Protein AF-A0A949D941-F1 (afdb_monomer)

Secondary structure (DSSP, 8-state):
---------------------PPPPHHHHHHHHHHHHHHHHHHHSS----HHHHHHHHHHHHHHHHHHHHTT-HHHHHHHHHHHHHHHHHHHHHSTT-GGGTTS-HHHHHHHHHHHHHHHHHHHHHTT-HHHHHHHHHHHHHHHHHHHHHTT-TT------SS-S-SSS--SPP-

Foldseek 3Di:
DDDDDDDDDPPPPPPPPPPPPPDDDPVVVVVVVVVVVVVVVCVVVPDQDDLVVLVVVLLQLLQLLLLLLVLLVLVSNLVSLVVSVVSLCSSCVRCQQPPLQPPHTSVPLSCVLAVVLSVQCNVCSVVSPSVSNVVSSVSNQVSVCVVCVSSVNNVPRGDHDPDRPDPPDDSHDDD

pLDDT: mean 89.27, std 15.88, range [39.19, 98.88]

Mean predicted aligned error: 10.0 Å

Nearest PDB structures (foldseek):
  1nze-assembly1_A  TM=6.195E-01  e=2.312E-01  Spinacia oleracea
  4yuu-assembly3_Q2  TM=6.721E-01  e=4.621E-01  Cyanidium caldarium
  5xnl-assembly1_q  TM=6.379E-01  e=5.360E-01  Pisum sativum
  1vyk-assembly1_A  TM=6.269E-01  e=8.365E-01  Spinacia oleracea
  8bd3-assembly1_u  TM=5.986E-01  e=5.632E-01  Chlorella ohadii

Radius of gyration: 30.71 Å; Cα contacts (8 Å, |Δi|>4): 148; chains: 1; bounding box: 46×98×79 Å

Sequence (175 aa):
MKKTALTILALLLFPCATVVAAAPAAGDRAEIQALRRQLDELKKSGYRPELGEQMLILQIRHARLWFAGEAENWNLATYEVQELKEALDAVAKYNADDANLQPLRLADVMPAMTRGPIADLRKAVDSKNKAAFEKAFDGLSVACTGCHHVAGNDMLVIQRPETPLLDNLRVAPPR

Solvent-accessible surface area (backbone atoms only — not comparable to full-atom values): 10207 Å² total; per-residue (Å²): 135,90,81,87,80,86,80,83,79,81,80,79,80,74,78,80,77,77,80,75,76,76,74,76,51,74,66,56,54,51,51,53,51,51,51,50,52,53,52,54,50,49,63,70,69,45,92,64,79,56,68,68,61,51,53,51,51,48,53,54,38,54,47,50,28,51,49,10,45,75,51,65,12,45,69,57,23,50,50,33,53,50,53,44,51,52,50,51,55,46,49,29,67,69,42,28,75,39,76,64,35,60,97,50,41,33,48,56,51,53,56,70,51,43,50,62,28,53,51,44,31,50,52,16,40,77,66,68,34,59,73,51,28,56,54,20,49,50,47,38,27,51,32,52,25,50,52,26,43,73,40,71,38,70,88,53,73,54,74,86,72,90,66,76,94,63,85,90,63,84,46,60,60,85,130

Structure (mmCIF, N/CA/C/O backbone):
data_AF-A0A949D941-F1
#
_entry.id   AF-A0A949D941-F1
#
loop_
_atom_site.group_PDB
_atom_site.id
_atom_site.type_symbol
_atom_site.label_atom_id
_atom_site.label_alt_id
_atom_site.label_comp_id
_atom_site.label_asym_id
_atom_site.label_entity_id
_atom_site.label_seq_id
_atom_site.pdbx_PDB_ins_code
_atom_site.Cartn_x
_atom_site.Cartn_y
_atom_site.Cartn_z
_atom_site.occupancy
_atom_site.B_iso_or_equiv
_atom_site.auth_seq_id
_atom_site.auth_comp_id
_atom_site.auth_asym_id
_atom_site.auth_atom_id
_atom_site.pdbx_PDB_model_num
ATOM 1 N N . MET A 1 1 ? -19.063 79.914 -55.933 1.00 43.34 1 MET A N 1
ATOM 2 C CA . MET A 1 1 ? -17.745 80.505 -55.603 1.00 43.34 1 MET A CA 1
ATOM 3 C C . MET A 1 1 ? -17.001 79.539 -54.693 1.00 43.34 1 MET A C 1
ATOM 5 O O . MET A 1 1 ? -17.559 79.114 -53.692 1.00 43.34 1 MET A O 1
ATOM 9 N N . LYS A 1 2 ? -15.809 79.108 -55.119 1.00 39.19 2 LYS A N 1
A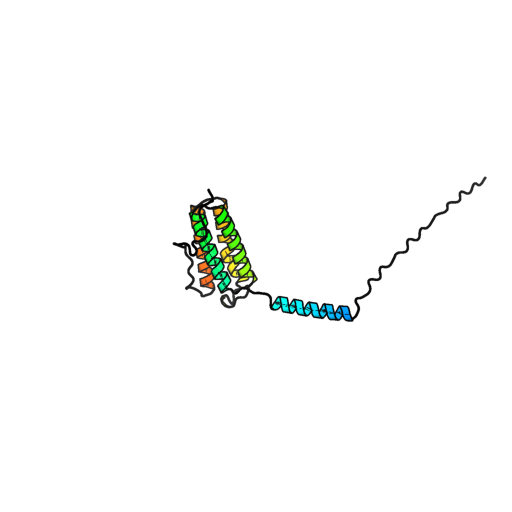TOM 10 C CA . LYS A 1 2 ? -14.996 78.036 -54.522 1.00 39.19 2 LYS A CA 1
ATOM 11 C C . LYS A 1 2 ? -14.422 78.456 -53.159 1.00 39.19 2 LYS A C 1
ATOM 13 O O . LYS A 1 2 ? -13.852 79.537 -53.062 1.00 39.19 2 LYS A O 1
ATOM 18 N N . LYS A 1 3 ? -14.488 77.578 -52.154 1.00 42.38 3 LYS A N 1
ATOM 19 C CA . LYS A 1 3 ? -13.557 77.563 -51.014 1.00 42.38 3 LYS A CA 1
ATOM 20 C C . LYS A 1 3 ? -13.036 76.137 -50.855 1.00 42.38 3 LYS A C 1
ATOM 22 O O . LYS A 1 3 ? -13.761 75.241 -50.445 1.00 42.38 3 LYS A O 1
ATOM 27 N N . THR A 1 4 ? -11.800 75.938 -51.284 1.00 44.16 4 THR A N 1
ATOM 28 C CA . THR A 1 4 ? -11.005 74.718 -51.131 1.00 44.16 4 THR A CA 1
ATOM 29 C C . THR A 1 4 ? -10.563 74.578 -49.676 1.00 44.16 4 THR A C 1
ATOM 31 O O . THR A 1 4 ? -9.854 75.446 -49.172 1.00 44.16 4 THR A O 1
ATOM 34 N N . ALA A 1 5 ? -10.973 73.496 -49.012 1.00 46.56 5 ALA A N 1
ATOM 35 C CA . ALA A 1 5 ? -10.410 73.064 -47.738 1.00 46.56 5 ALA A CA 1
ATOM 36 C C . ALA A 1 5 ? -9.258 72.088 -48.020 1.00 46.56 5 ALA A C 1
ATOM 38 O O . ALA A 1 5 ? -9.425 71.113 -48.749 1.00 46.56 5 ALA A O 1
ATOM 39 N N . LEU A 1 6 ? -8.083 72.398 -47.478 1.00 48.25 6 LEU A N 1
ATOM 40 C CA . LEU A 1 6 ? -6.869 71.598 -47.575 1.00 48.25 6 LEU A CA 1
ATOM 41 C C . LEU A 1 6 ? -6.884 70.570 -46.434 1.00 48.25 6 LEU A C 1
ATOM 43 O O . LEU A 1 6 ? -6.743 70.941 -45.272 1.00 48.25 6 LEU A O 1
ATOM 47 N N . THR A 1 7 ? -7.087 69.292 -46.747 1.00 44.81 7 THR A N 1
ATOM 48 C CA . THR A 1 7 ? -6.996 68.201 -45.767 1.00 44.81 7 THR A CA 1
ATOM 49 C C . THR A 1 7 ? -5.619 67.553 -45.890 1.00 44.81 7 THR A C 1
ATOM 51 O O . THR A 1 7 ? -5.339 66.864 -46.868 1.00 44.81 7 THR A O 1
ATOM 54 N N . ILE A 1 8 ? -4.739 67.799 -44.918 1.00 47.78 8 ILE A N 1
ATOM 55 C CA . ILE A 1 8 ? -3.448 67.110 -44.793 1.00 47.78 8 ILE A CA 1
ATOM 56 C C . ILE A 1 8 ? -3.715 65.781 -44.077 1.00 47.78 8 ILE A C 1
ATOM 58 O O . ILE A 1 8 ? -3.948 65.754 -42.870 1.00 47.78 8 ILE A O 1
ATOM 62 N N . LEU A 1 9 ? -3.713 64.681 -44.830 1.00 45.72 9 LEU A N 1
ATOM 63 C CA . LEU A 1 9 ? -3.725 63.323 -44.292 1.00 45.72 9 LEU A CA 1
ATOM 64 C C . LEU A 1 9 ? -2.283 62.943 -43.927 1.00 45.72 9 LEU A C 1
ATOM 66 O O . LEU A 1 9 ? -1.482 62.609 -44.797 1.00 45.72 9 LEU A O 1
ATOM 70 N N . ALA A 1 10 ? -1.938 63.032 -42.643 1.00 52.31 10 ALA A N 1
ATOM 71 C CA . ALA A 1 10 ? -0.664 62.544 -42.130 1.00 52.31 10 ALA A CA 1
ATOM 72 C C . ALA A 1 10 ? -0.669 61.005 -42.130 1.00 52.31 10 ALA A C 1
ATOM 74 O O . ALA A 1 10 ? -1.226 60.369 -41.236 1.00 52.31 10 ALA A O 1
ATOM 75 N N . LEU A 1 11 ? -0.062 60.405 -43.156 1.00 50.41 11 LEU A N 1
ATOM 76 C CA . LEU A 1 11 ? 0.220 58.974 -43.207 1.00 50.41 11 LEU A CA 1
ATOM 77 C C . LEU A 1 11 ? 1.410 58.684 -42.273 1.00 50.41 11 LEU A C 1
ATOM 79 O O . LEU A 1 11 ? 2.570 58.822 -42.660 1.00 50.41 11 LEU A O 1
ATOM 83 N N . LEU A 1 12 ? 1.133 58.325 -41.018 1.00 56.06 12 LEU A N 1
ATOM 84 C CA . LEU A 1 12 ? 2.144 57.781 -40.108 1.00 56.06 12 LEU A CA 1
ATOM 85 C C . LEU A 1 12 ? 2.493 56.358 -40.564 1.00 56.06 12 LEU A C 1
ATOM 87 O O . LEU A 1 12 ? 1.827 55.388 -40.210 1.00 56.06 12 LEU A O 1
ATOM 91 N N . LEU A 1 13 ? 3.540 56.250 -41.381 1.00 52.34 13 LEU A N 1
ATOM 92 C CA . LEU A 1 13 ? 4.241 55.001 -41.663 1.00 52.34 13 LEU A CA 1
ATOM 93 C C . LEU A 1 13 ? 4.865 54.489 -40.358 1.00 52.34 13 LEU A C 1
ATOM 95 O O . LEU A 1 13 ? 5.954 54.908 -39.978 1.00 52.34 13 LEU A O 1
ATOM 99 N N . PHE A 1 14 ? 4.164 53.592 -39.662 1.00 59.41 14 PHE A N 1
ATOM 100 C CA . PHE A 1 1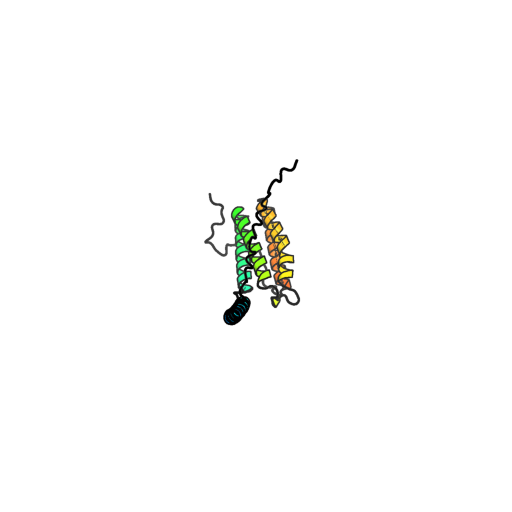4 ? 4.758 52.756 -38.621 1.00 59.41 14 PHE A CA 1
ATOM 101 C C . PHE A 1 14 ? 5.679 51.742 -39.318 1.00 59.41 14 PHE A C 1
ATOM 103 O O . PHE A 1 14 ? 5.175 50.893 -40.061 1.00 59.41 14 PHE A O 1
ATOM 110 N N . PRO A 1 15 ? 7.011 51.803 -39.139 1.00 55.72 15 PRO A N 1
ATOM 111 C CA . PRO A 1 15 ? 7.874 50.785 -39.697 1.00 55.72 15 PRO A CA 1
ATOM 112 C C . PRO A 1 15 ? 7.598 49.491 -38.935 1.00 55.72 15 PRO A C 1
ATOM 114 O O . PRO A 1 15 ? 7.785 49.408 -37.721 1.00 55.72 15 PRO A O 1
ATOM 117 N N . CYS A 1 16 ? 7.111 48.485 -39.660 1.00 55.16 16 CYS A N 1
ATOM 118 C CA . CYS A 1 16 ? 7.058 47.111 -39.194 1.00 55.16 16 CYS A CA 1
ATOM 119 C C . CYS A 1 16 ? 8.503 46.682 -38.912 1.00 55.16 16 CYS A C 1
ATOM 121 O O . CYS A 1 16 ? 9.247 46.336 -39.828 1.00 55.16 16 CYS A O 1
ATOM 123 N N . ALA A 1 17 ? 8.937 46.796 -37.657 1.00 58.09 17 ALA A N 1
ATOM 124 C CA . ALA A 1 17 ? 10.213 46.260 -37.226 1.00 58.09 17 ALA A CA 1
ATOM 125 C C . ALA A 1 17 ? 10.113 44.736 -37.324 1.00 58.09 17 ALA A C 1
ATOM 127 O O . ALA A 1 17 ? 9.552 44.072 -36.454 1.00 58.09 17 ALA A O 1
ATOM 128 N N . THR A 1 18 ? 10.616 44.182 -38.424 1.00 59.66 18 THR A N 1
ATOM 129 C CA . THR A 1 18 ? 10.835 42.748 -38.555 1.00 59.66 18 THR A CA 1
ATOM 130 C C . THR A 1 18 ? 11.859 42.355 -37.501 1.00 59.66 18 THR A C 1
ATOM 132 O O . THR A 1 18 ? 13.052 42.620 -37.655 1.00 59.66 18 THR A O 1
ATOM 135 N N . VAL A 1 19 ? 11.399 41.753 -36.408 1.00 61.75 19 VAL A N 1
ATOM 136 C CA . VAL A 1 19 ? 12.282 41.076 -35.462 1.00 61.75 19 VAL A CA 1
ATOM 137 C C . VAL A 1 19 ? 12.882 39.893 -36.215 1.00 61.75 19 VAL A C 1
ATOM 139 O O . VAL A 1 19 ? 12.243 38.856 -36.383 1.00 61.75 19 VAL A O 1
ATOM 142 N N . VAL A 1 20 ? 14.096 40.065 -36.736 1.00 59.62 20 VAL A N 1
ATOM 143 C CA . VAL A 1 20 ? 14.881 38.955 -37.270 1.00 59.62 20 VAL A CA 1
ATOM 144 C C . VAL A 1 20 ? 15.319 38.138 -36.064 1.00 59.62 20 VAL A C 1
ATOM 146 O O . VAL A 1 20 ? 16.257 38.507 -35.360 1.00 59.62 20 VAL A O 1
ATOM 149 N N . ALA A 1 21 ? 14.613 37.044 -35.788 1.00 62.91 21 ALA A N 1
ATOM 150 C CA . ALA A 1 21 ? 15.113 36.031 -34.874 1.00 62.91 21 ALA A CA 1
ATOM 151 C C . ALA A 1 21 ? 16.390 35.454 -35.500 1.00 62.91 21 ALA A C 1
ATOM 153 O O . ALA A 1 21 ? 16.329 34.723 -36.490 1.00 62.91 21 ALA A O 1
ATOM 154 N N . ALA A 1 22 ? 17.551 35.847 -34.972 1.00 62.22 22 ALA A N 1
ATOM 155 C CA . ALA A 1 22 ? 18.827 35.301 -35.405 1.00 62.22 22 ALA A CA 1
ATOM 156 C C . ALA A 1 22 ? 18.789 33.777 -35.222 1.00 62.22 22 ALA A C 1
ATOM 158 O O . ALA A 1 22 ? 18.487 33.280 -34.135 1.00 62.22 22 ALA A O 1
ATOM 159 N N . ALA A 1 23 ? 19.048 33.032 -36.298 1.00 63.00 23 ALA A N 1
ATOM 160 C CA . ALA A 1 23 ? 19.190 31.589 -36.198 1.00 63.00 23 ALA A CA 1
ATOM 161 C C . ALA A 1 23 ? 20.362 31.282 -35.245 1.00 63.00 23 ALA A C 1
ATOM 163 O O . ALA A 1 23 ? 21.406 31.926 -35.373 1.00 63.00 23 ALA A O 1
ATOM 164 N N . PRO A 1 24 ? 20.215 30.326 -34.307 1.00 61.88 24 PRO A N 1
ATOM 165 C CA . PRO A 1 24 ? 21.278 29.998 -33.363 1.00 61.88 24 PRO A CA 1
ATOM 166 C C . PRO A 1 24 ? 22.549 29.617 -34.123 1.00 61.88 24 PRO A C 1
ATOM 168 O O . PRO A 1 24 ? 22.476 28.895 -35.130 1.00 61.88 24 PRO A O 1
ATOM 171 N N . ALA A 1 25 ? 23.695 30.114 -33.653 1.00 65.38 25 ALA A N 1
ATOM 172 C CA . ALA A 1 25 ? 24.979 29.834 -34.273 1.00 65.38 25 ALA A CA 1
ATOM 173 C C . ALA A 1 25 ? 25.238 28.317 -34.273 1.00 65.38 25 ALA A C 1
ATOM 175 O O . ALA A 1 25 ? 24.695 27.564 -33.461 1.00 65.38 25 ALA A O 1
ATOM 176 N N . ALA A 1 26 ? 26.071 27.832 -35.197 1.00 62.56 26 ALA A N 1
ATOM 177 C CA . ALA A 1 26 ? 26.374 26.401 -35.290 1.00 62.56 26 ALA A CA 1
ATOM 178 C C . ALA A 1 26 ? 26.935 25.821 -33.969 1.00 62.56 26 ALA A C 1
ATOM 180 O O . ALA A 1 26 ? 26.666 24.659 -33.663 1.00 62.56 26 ALA A O 1
ATOM 181 N N . GLY A 1 27 ? 27.639 26.643 -33.174 1.00 68.50 27 GLY A N 1
ATOM 182 C CA . GLY A 1 27 ? 28.102 26.309 -31.820 1.00 68.50 27 GLY A CA 1
ATOM 183 C C . GLY A 1 27 ? 26.950 26.045 -30.846 1.00 68.50 27 GLY A C 1
ATOM 184 O O . GLY A 1 27 ? 26.892 24.969 -30.254 1.00 68.50 27 GLY A O 1
ATOM 185 N N . ASP A 1 28 ? 25.970 26.948 -30.791 1.00 79.44 28 ASP A N 1
ATOM 186 C CA . ASP A 1 28 ? 24.781 26.822 -29.936 1.00 79.44 28 ASP A CA 1
ATOM 187 C C . ASP A 1 28 ? 23.972 25.560 -30.275 1.00 79.44 28 ASP A C 1
ATOM 189 O O . ASP A 1 28 ? 23.438 24.873 -29.404 1.00 79.44 28 ASP A O 1
ATOM 193 N N . ARG A 1 29 ? 23.897 25.201 -31.565 1.00 85.38 29 ARG A N 1
ATOM 194 C CA . ARG A 1 29 ? 23.167 24.004 -32.012 1.00 85.38 29 ARG A CA 1
ATOM 195 C C . ARG A 1 29 ? 23.857 22.705 -31.581 1.00 85.38 29 ARG A C 1
ATOM 197 O O . ARG A 1 29 ? 23.161 21.743 -31.251 1.00 85.38 29 ARG A O 1
ATOM 204 N N . ALA A 1 30 ? 25.189 22.660 -31.594 1.00 88.69 30 ALA A N 1
ATOM 205 C CA . ALA A 1 30 ? 25.957 21.495 -31.158 1.00 88.69 30 ALA A CA 1
ATOM 206 C C . ALA A 1 30 ? 25.873 21.302 -29.635 1.00 88.69 30 ALA A C 1
ATOM 208 O O . ALA A 1 30 ? 25.655 20.182 -29.168 1.00 88.69 30 ALA A O 1
ATOM 209 N N . GLU A 1 31 ? 25.953 22.393 -28.873 1.00 92.12 31 GLU A N 1
ATOM 210 C CA . GLU A 1 31 ? 25.811 22.377 -27.416 1.00 92.12 31 GLU A CA 1
ATOM 211 C C . GLU A 1 31 ? 24.407 21.929 -26.982 1.00 92.12 31 GLU A C 1
ATOM 213 O O . GLU A 1 31 ? 24.273 21.011 -26.172 1.00 92.12 31 GLU A O 1
ATOM 218 N N . ILE A 1 32 ? 23.346 22.466 -27.601 1.00 91.62 32 ILE A N 1
ATOM 219 C CA . ILE A 1 32 ? 21.963 22.030 -27.338 1.00 91.62 32 ILE A CA 1
ATOM 220 C C . ILE A 1 32 ? 21.791 20.529 -27.607 1.00 91.62 32 ILE A C 1
ATOM 222 O O . ILE A 1 32 ? 21.091 19.839 -26.864 1.00 91.62 32 ILE A O 1
ATOM 226 N N . GLN A 1 33 ? 22.410 19.995 -28.663 1.00 94.38 33 GLN A N 1
ATOM 227 C CA . GLN A 1 33 ? 22.351 18.559 -28.944 1.00 94.38 33 GLN A CA 1
ATOM 228 C C . GLN A 1 33 ? 23.115 17.732 -27.907 1.00 94.38 33 GLN A C 1
ATOM 230 O O . GLN A 1 33 ? 22.623 16.677 -27.507 1.00 94.38 33 GLN A O 1
ATOM 235 N N . ALA A 1 34 ? 24.281 18.195 -27.455 1.00 94.75 34 ALA A N 1
ATOM 236 C CA . ALA A 1 34 ? 25.048 17.525 -26.409 1.00 94.75 34 ALA A CA 1
ATOM 237 C C . ALA A 1 34 ? 24.271 17.483 -25.082 1.00 94.75 34 ALA A C 1
ATOM 239 O O . ALA A 1 34 ? 24.137 16.413 -24.487 1.00 94.75 34 ALA A O 1
ATOM 240 N N . LEU A 1 35 ? 23.669 18.605 -24.681 1.00 95.25 35 LEU A N 1
ATOM 241 C CA . LEU A 1 35 ? 22.827 18.696 -23.486 1.00 95.25 35 LEU A CA 1
ATOM 242 C C . LEU A 1 35 ? 21.594 17.788 -23.575 1.00 95.25 35 LEU A C 1
ATOM 244 O O . LEU A 1 35 ? 21.245 17.125 -22.601 1.00 95.25 35 LEU A O 1
ATOM 248 N N . ARG A 1 36 ? 20.953 17.690 -24.749 1.00 95.00 36 ARG A N 1
ATOM 249 C CA . ARG A 1 36 ? 19.838 16.749 -24.964 1.00 95.00 36 ARG A CA 1
ATOM 250 C C . ARG A 1 36 ? 20.267 15.298 -24.764 1.00 95.00 36 ARG A C 1
ATOM 252 O O . ARG A 1 36 ? 19.569 14.564 -24.077 1.00 95.00 36 ARG A O 1
ATOM 259 N N . ARG A 1 37 ? 21.429 14.899 -25.294 1.00 94.62 37 ARG A N 1
ATOM 260 C CA . ARG A 1 37 ? 21.964 13.541 -25.091 1.00 94.62 37 ARG A CA 1
ATOM 261 C C . ARG A 1 37 ? 22.264 13.265 -23.622 1.00 94.62 37 ARG A C 1
ATOM 263 O O . ARG A 1 37 ? 21.908 12.202 -23.132 1.00 94.62 37 ARG A O 1
ATOM 270 N N . GLN A 1 38 ? 22.871 14.218 -22.916 1.00 93.69 38 GLN A N 1
ATOM 271 C CA . GLN A 1 38 ? 23.117 14.086 -21.477 1.00 93.69 38 GLN A CA 1
ATOM 272 C C . GLN A 1 38 ? 21.812 13.962 -20.684 1.00 93.69 38 GLN A C 1
ATOM 274 O O . GLN A 1 38 ? 21.724 13.133 -19.785 1.00 93.69 38 GLN A O 1
ATOM 279 N N . LEU A 1 39 ? 20.781 14.733 -21.042 1.00 92.44 39 LEU A N 1
ATOM 280 C CA . LEU A 1 39 ? 19.460 14.628 -20.426 1.00 92.44 39 LEU A CA 1
ATOM 281 C C . LEU A 1 39 ? 18.810 13.266 -20.699 1.00 92.44 39 LEU A C 1
ATOM 283 O O . LEU A 1 39 ? 18.191 12.700 -19.802 1.00 92.44 39 LEU A O 1
ATOM 287 N N . ASP A 1 40 ? 18.936 12.739 -21.915 1.00 91.50 40 ASP A N 1
ATOM 288 C CA . ASP A 1 40 ? 18.389 11.431 -22.271 1.00 91.50 40 ASP A CA 1
ATOM 289 C C . ASP A 1 40 ? 19.118 10.293 -21.544 1.00 91.50 40 ASP A C 1
ATOM 291 O O . ASP A 1 40 ? 18.464 9.374 -21.056 1.00 91.50 40 ASP A O 1
ATOM 295 N N . GLU A 1 41 ? 20.442 10.374 -21.389 1.00 88.88 41 GLU A N 1
ATOM 296 C CA . GLU A 1 41 ? 21.204 9.427 -20.566 1.00 88.88 41 GLU A CA 1
ATOM 297 C C . GLU A 1 41 ? 20.829 9.526 -19.085 1.00 88.88 41 GLU A C 1
ATOM 299 O O . GLU A 1 41 ?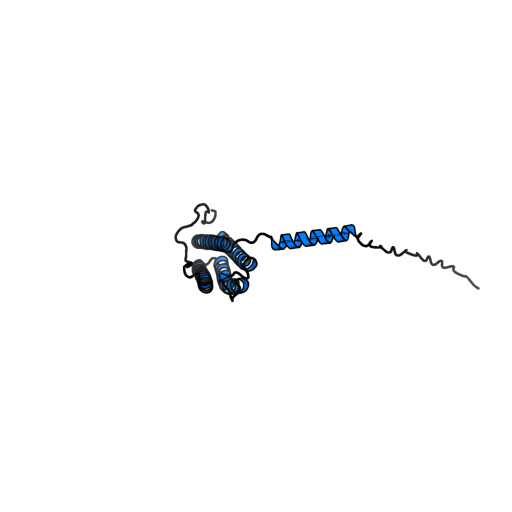 20.536 8.507 -18.464 1.00 88.88 41 GLU A O 1
ATOM 304 N N . LEU A 1 42 ? 20.710 10.739 -18.537 1.00 87.81 42 LEU A N 1
ATOM 305 C CA . LEU A 1 42 ? 20.291 10.932 -17.148 1.00 87.81 42 LEU A CA 1
ATOM 306 C C . LEU A 1 42 ? 18.866 10.418 -16.895 1.00 87.81 42 LEU A C 1
ATOM 308 O O . LEU A 1 42 ? 18.583 9.868 -15.836 1.00 87.81 42 LEU A O 1
ATOM 312 N N . LYS A 1 43 ? 17.959 10.560 -17.869 1.00 84.19 43 LYS A N 1
ATOM 313 C CA . LYS A 1 43 ? 16.606 9.987 -17.793 1.00 84.19 43 LYS A CA 1
ATOM 314 C C . LYS A 1 43 ? 16.627 8.460 -17.783 1.00 84.19 43 LYS A C 1
ATOM 316 O O . LYS A 1 43 ? 15.800 7.862 -17.102 1.00 84.19 43 LYS A O 1
ATOM 321 N N . LYS A 1 44 ? 17.549 7.829 -18.519 1.00 79.00 44 LYS A N 1
ATOM 322 C CA . LYS A 1 44 ? 17.716 6.365 -18.521 1.00 79.00 44 LYS A CA 1
ATOM 323 C C . LYS A 1 44 ? 18.360 5.859 -17.232 1.00 79.00 44 LYS A C 1
ATOM 325 O O . LYS A 1 44 ? 17.953 4.811 -16.740 1.00 79.00 44 LYS A O 1
ATOM 330 N N . SER A 1 45 ? 19.334 6.593 -16.695 1.00 74.25 45 SER A N 1
ATOM 331 C CA . SER A 1 45 ? 20.039 6.257 -15.452 1.00 74.25 45 SER A CA 1
ATOM 332 C C . SER A 1 45 ? 19.359 6.810 -14.197 1.00 74.25 45 SER A C 1
ATOM 334 O O . SER A 1 45 ? 19.935 6.739 -13.111 1.00 74.25 45 SER A O 1
ATOM 336 N N . GLY A 1 46 ? 18.186 7.432 -14.339 1.00 78.38 46 GLY A N 1
ATOM 337 C CA . GLY A 1 46 ? 17.438 8.000 -13.226 1.00 78.38 46 GLY A CA 1
ATOM 338 C C . GLY A 1 46 ? 17.141 6.939 -12.169 1.00 78.38 46 GLY A C 1
ATOM 339 O O . GLY A 1 46 ? 16.975 5.761 -12.488 1.00 78.38 46 GLY A O 1
ATOM 340 N N . TYR A 1 47 ? 17.086 7.364 -10.906 1.00 79.56 47 TYR A N 1
ATOM 341 C CA . TYR A 1 47 ? 16.815 6.473 -9.781 1.00 79.56 47 TYR A CA 1
ATOM 342 C C . TYR A 1 47 ? 15.531 5.666 -10.013 1.00 79.56 47 TYR A C 1
ATOM 344 O O . TYR A 1 47 ? 14.465 6.225 -10.288 1.00 79.56 47 TYR A O 1
ATOM 352 N N . ARG A 1 48 ? 15.654 4.345 -9.890 1.00 82.94 48 ARG A N 1
ATOM 353 C CA . ARG A 1 48 ? 14.549 3.391 -9.921 1.00 82.94 48 ARG A CA 1
ATOM 354 C C . ARG A 1 48 ? 14.570 2.651 -8.590 1.00 82.94 48 ARG A C 1
ATOM 356 O O . ARG A 1 48 ? 15.505 1.878 -8.382 1.00 82.94 48 ARG A O 1
ATOM 363 N N . PRO A 1 49 ? 13.611 2.917 -7.688 1.00 90.62 49 PRO A N 1
ATOM 364 C CA . PRO A 1 49 ? 13.541 2.173 -6.445 1.00 90.62 49 PRO A CA 1
ATOM 365 C C . PRO A 1 49 ? 13.348 0.690 -6.758 1.00 90.62 49 PRO A C 1
ATOM 367 O O . PRO A 1 49 ? 12.607 0.339 -7.679 1.00 90.62 49 PRO A O 1
ATOM 370 N N . GLU A 1 50 ? 14.017 -0.168 -5.998 1.00 92.69 50 GLU A N 1
ATOM 371 C CA . GLU A 1 50 ? 13.889 -1.613 -6.149 1.00 92.69 50 GLU A CA 1
ATOM 372 C C . GLU A 1 50 ? 12.475 -2.060 -5.750 1.00 92.69 50 GLU A C 1
ATOM 374 O O . GLU A 1 50 ? 11.850 -1.483 -4.851 1.00 92.69 50 GLU A O 1
ATOM 379 N N . LEU A 1 51 ? 11.937 -3.083 -6.419 1.00 95.50 51 LEU A N 1
ATOM 380 C CA . LEU A 1 51 ? 10.613 -3.617 -6.104 1.00 95.50 51 LEU A CA 1
ATOM 381 C C . LEU A 1 51 ? 10.535 -4.127 -4.656 1.00 95.50 51 LEU A C 1
ATOM 383 O O . LEU A 1 51 ? 9.567 -3.826 -3.961 1.00 95.50 51 LEU A O 1
ATOM 387 N N . GLY A 1 52 ? 11.560 -4.844 -4.182 1.00 95.19 52 GLY A N 1
ATOM 388 C CA . GLY A 1 52 ? 11.604 -5.392 -2.823 1.00 95.19 52 GLY A CA 1
ATOM 389 C C . GLY A 1 52 ? 11.540 -4.317 -1.734 1.00 95.19 52 GLY A C 1
ATOM 390 O O . GLY A 1 52 ? 10.762 -4.439 -0.788 1.00 95.19 52 GLY A O 1
ATOM 391 N N . GLU A 1 53 ? 12.284 -3.219 -1.904 1.00 95.94 53 GLU A N 1
ATOM 392 C CA . GLU A 1 53 ? 12.239 -2.063 -0.998 1.00 95.94 53 GLU A CA 1
ATOM 393 C C . GLU A 1 53 ? 10.832 -1.449 -0.952 1.00 95.94 53 GLU A C 1
ATOM 395 O 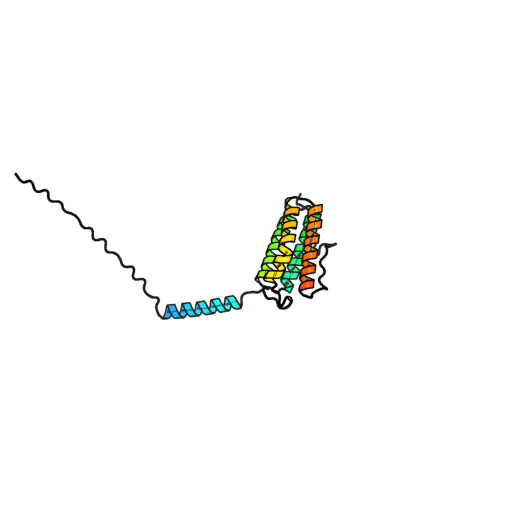O . GLU A 1 53 ? 10.290 -1.178 0.121 1.00 95.94 53 GLU A O 1
ATOM 400 N N . GLN A 1 54 ? 10.196 -1.283 -2.114 1.00 97.62 54 GLN A N 1
ATOM 401 C CA . GLN A 1 54 ? 8.846 -0.729 -2.176 1.00 97.62 54 GLN A CA 1
ATOM 402 C C . GLN A 1 54 ? 7.802 -1.664 -1.551 1.00 97.62 54 GLN A C 1
ATOM 404 O O . GLN A 1 54 ? 6.907 -1.185 -0.853 1.00 97.62 54 GLN A O 1
ATOM 409 N N . MET A 1 55 ? 7.924 -2.983 -1.743 1.00 97.94 55 MET A N 1
ATOM 410 C CA . MET A 1 55 ? 7.053 -3.969 -1.092 1.00 97.94 55 MET A CA 1
ATOM 411 C C . MET A 1 55 ? 7.190 -3.930 0.435 1.00 97.94 55 MET A C 1
ATOM 413 O O . MET A 1 55 ? 6.181 -3.967 1.141 1.00 97.94 55 MET A O 1
ATOM 417 N N . LEU A 1 56 ? 8.411 -3.774 0.959 1.00 96.94 56 LEU A N 1
ATOM 418 C CA . LEU A 1 56 ? 8.637 -3.602 2.395 1.00 96.94 56 LEU A CA 1
ATOM 419 C C . LEU A 1 56 ? 7.964 -2.325 2.923 1.00 96.94 56 LEU A C 1
ATOM 421 O O . LEU A 1 56 ? 7.285 -2.357 3.950 1.00 96.94 56 LEU A O 1
ATOM 425 N N . ILE A 1 57 ? 8.092 -1.203 2.207 1.00 97.19 57 ILE A N 1
ATOM 426 C CA . ILE A 1 57 ? 7.431 0.058 2.579 1.00 97.19 57 ILE A CA 1
ATOM 427 C C . ILE A 1 57 ? 5.905 -0.109 2.603 1.00 97.19 57 ILE A C 1
ATOM 429 O O . ILE A 1 57 ? 5.257 0.350 3.548 1.00 97.19 57 ILE A O 1
ATOM 433 N N . LEU A 1 58 ? 5.325 -0.785 1.606 1.00 98.38 58 LEU A N 1
ATOM 434 C CA . LEU A 1 58 ? 3.892 -1.090 1.577 1.00 98.38 58 LEU A CA 1
ATOM 435 C C . LEU A 1 58 ? 3.464 -1.918 2.789 1.00 98.38 58 LEU A C 1
ATOM 437 O O . LEU A 1 58 ? 2.472 -1.575 3.430 1.00 98.38 58 LEU A O 1
ATOM 441 N N . GLN A 1 59 ? 4.225 -2.955 3.153 1.00 98.06 59 GLN A N 1
ATOM 442 C CA . GLN A 1 59 ? 3.933 -3.781 4.325 1.00 98.06 59 GLN A CA 1
ATOM 443 C C . GLN A 1 59 ? 3.942 -2.955 5.622 1.00 98.06 59 GLN A C 1
ATOM 445 O O . GLN A 1 59 ? 3.036 -3.087 6.447 1.00 98.06 59 GLN A O 1
ATOM 450 N N . ILE A 1 60 ? 4.924 -2.064 5.790 1.00 97.56 60 ILE A N 1
ATOM 451 C CA . ILE A 1 60 ? 5.032 -1.193 6.970 1.00 97.56 60 ILE A CA 1
ATOM 452 C C . ILE A 1 60 ? 3.844 -0.226 7.049 1.00 97.56 60 ILE A C 1
ATOM 454 O O . ILE A 1 60 ? 3.250 -0.068 8.117 1.00 97.56 60 ILE A O 1
ATOM 458 N N . ARG A 1 61 ? 3.471 0.412 5.933 1.00 97.94 61 ARG A N 1
ATOM 459 C CA . ARG A 1 61 ? 2.323 1.337 5.877 1.00 97.94 61 ARG A CA 1
ATOM 460 C C . ARG A 1 61 ? 1.001 0.625 6.114 1.00 97.94 61 ARG A C 1
ATOM 462 O O . ARG A 1 61 ? 0.178 1.100 6.891 1.00 97.94 61 ARG A O 1
ATOM 469 N N . HIS A 1 62 ? 0.828 -0.551 5.519 1.00 98.56 62 HIS A N 1
ATOM 470 C CA . HIS A 1 62 ? -0.318 -1.413 5.768 1.00 98.56 62 HIS A CA 1
ATOM 471 C C . HIS A 1 62 ? -0.427 -1.769 7.260 1.00 98.56 62 HIS A C 1
ATOM 473 O O . HIS A 1 62 ? -1.492 -1.631 7.853 1.00 98.56 62 HIS A O 1
ATOM 479 N N . ALA A 1 63 ? 0.683 -2.114 7.921 1.00 98.19 63 ALA A N 1
ATOM 480 C CA . ALA A 1 63 ? 0.673 -2.371 9.359 1.00 98.19 63 ALA A CA 1
ATOM 481 C C . ALA A 1 63 ? 0.340 -1.120 10.195 1.00 98.19 63 ALA A C 1
ATOM 483 O O . ALA A 1 63 ? -0.440 -1.203 11.142 1.00 98.19 63 ALA A O 1
ATOM 484 N N . ARG A 1 64 ? 0.878 0.055 9.841 1.00 98.00 64 ARG A N 1
ATOM 485 C CA . ARG A 1 64 ? 0.535 1.324 10.511 1.00 98.00 64 ARG A CA 1
ATOM 486 C C . ARG A 1 64 ? -0.943 1.669 10.371 1.00 98.00 64 ARG A C 1
ATOM 488 O O . ARG A 1 64 ? -1.554 2.093 11.351 1.00 98.00 64 ARG A O 1
ATOM 495 N N . LEU A 1 65 ? -1.518 1.442 9.191 1.00 98.56 65 LEU A N 1
ATOM 496 C CA . LEU A 1 65 ? -2.939 1.649 8.937 1.00 98.56 65 LEU A CA 1
ATOM 497 C C . LEU A 1 65 ? -3.808 0.795 9.869 1.00 98.56 65 LEU A C 1
ATOM 499 O O . LEU A 1 65 ? -4.760 1.329 10.437 1.00 98.56 65 LEU A O 1
ATOM 503 N N . TRP A 1 66 ? -3.464 -0.484 10.075 1.00 98.75 66 TRP A N 1
ATOM 504 C CA . TRP A 1 66 ? -4.178 -1.360 11.015 1.00 98.75 66 TRP A CA 1
ATOM 505 C C . TRP A 1 66 ? -4.271 -0.736 12.406 1.00 98.75 66 TRP A C 1
ATOM 507 O O . TRP A 1 66 ? -5.365 -0.499 12.912 1.00 98.75 66 TRP A O 1
ATOM 517 N N . PHE A 1 67 ? -3.124 -0.400 13.001 1.00 98.38 67 PHE A N 1
ATOM 518 C CA . PHE A 1 67 ? -3.091 0.144 14.357 1.00 98.38 67 PHE A CA 1
ATOM 519 C C . PHE A 1 67 ? -3.740 1.529 14.458 1.00 98.38 67 PHE A C 1
ATOM 521 O O . PHE A 1 67 ? -4.322 1.856 15.491 1.00 98.38 67 PHE A O 1
ATOM 528 N N . ALA A 1 68 ? -3.681 2.338 13.396 1.00 98.12 68 ALA A N 1
ATOM 529 C CA . ALA A 1 68 ? -4.380 3.616 13.339 1.00 98.12 68 ALA A CA 1
ATOM 530 C C . ALA A 1 68 ? -5.907 3.442 13.363 1.00 98.12 68 ALA A C 1
ATOM 532 O O . ALA A 1 68 ? -6.585 4.145 14.113 1.00 98.12 68 ALA A O 1
ATOM 533 N N . GLY A 1 69 ? -6.445 2.507 12.573 1.00 98.25 69 GLY A N 1
ATOM 534 C CA . GLY A 1 69 ? -7.876 2.206 12.559 1.00 98.25 69 GLY A CA 1
ATOM 535 C C . GLY A 1 69 ? -8.354 1.524 13.843 1.00 98.25 69 GLY A C 1
ATOM 536 O O . GLY A 1 69 ? -9.396 1.901 14.373 1.00 98.25 69 GLY A O 1
ATOM 537 N N . GLU A 1 70 ? -7.559 0.611 14.410 1.00 98.00 70 GLU A N 1
ATOM 538 C CA . GLU A 1 70 ? -7.878 -0.051 15.682 1.00 98.00 70 GLU A CA 1
ATOM 539 C C . GLU A 1 70 ? -7.974 0.924 16.856 1.00 98.00 70 GLU A C 1
ATOM 541 O O . GLU A 1 70 ? -8.851 0.771 17.711 1.00 98.00 70 GLU A O 1
ATOM 546 N N . ALA A 1 71 ? -7.101 1.935 16.873 1.00 97.56 71 ALA A N 1
ATOM 547 C CA . ALA A 1 71 ? -7.108 3.021 17.848 1.00 97.56 71 ALA A CA 1
ATOM 548 C C . ALA A 1 71 ? -8.136 4.124 17.530 1.00 97.56 71 ALA A C 1
ATOM 550 O O . ALA A 1 71 ? -8.140 5.155 18.207 1.00 97.56 71 ALA A O 1
ATOM 551 N N . GLU A 1 72 ? -8.950 3.951 16.482 1.00 98.12 72 GLU A N 1
ATOM 552 C CA . GLU A 1 72 ? -9.905 4.943 15.973 1.00 98.12 72 GLU A CA 1
ATOM 553 C C . GLU A 1 72 ? -9.262 6.319 15.710 1.00 98.12 72 GLU A C 1
ATOM 555 O O . GLU A 1 72 ? -9.897 7.376 15.772 1.00 98.12 72 GLU A O 1
ATOM 560 N N . ASN A 1 73 ? -7.968 6.325 15.379 1.00 98.56 73 ASN A N 1
ATOM 561 C CA . ASN A 1 73 ? -7.256 7.519 14.958 1.00 98.56 73 ASN A CA 1
ATOM 562 C C . ASN A 1 73 ? -7.506 7.761 13.472 1.00 98.56 73 ASN A C 1
ATOM 564 O O . ASN A 1 73 ? -6.647 7.545 12.617 1.00 98.56 73 ASN A O 1
ATOM 568 N N . TRP A 1 74 ? -8.713 8.234 13.173 1.00 98.38 74 TRP A N 1
ATOM 569 C CA . TRP A 1 74 ? -9.197 8.426 11.807 1.00 98.38 74 TRP A CA 1
ATOM 570 C C . TRP A 1 74 ? -8.335 9.382 10.980 1.00 98.38 74 TRP A C 1
ATOM 572 O O . TRP A 1 74 ? -8.234 9.207 9.769 1.00 98.38 74 TRP A O 1
ATOM 582 N N . ASN A 1 75 ? -7.665 10.352 11.610 1.00 98.12 75 ASN A N 1
ATOM 583 C CA . ASN A 1 75 ? -6.738 11.245 10.913 1.00 98.12 75 ASN A CA 1
ATOM 584 C C . ASN A 1 75 ? -5.490 10.488 10.443 1.00 98.12 75 ASN A C 1
ATOM 586 O O . ASN A 1 75 ? -5.104 10.603 9.281 1.00 98.12 75 ASN A O 1
ATOM 590 N N . LEU A 1 76 ? -4.891 9.677 11.322 1.00 98.38 76 LEU A N 1
ATOM 591 C CA . LEU A 1 76 ? -3.751 8.838 10.957 1.00 98.38 76 LEU A CA 1
ATOM 592 C C . LEU A 1 76 ? -4.156 7.754 9.951 1.00 98.38 76 LEU A C 1
ATOM 594 O O . LEU A 1 76 ? -3.442 7.534 8.981 1.00 98.38 76 LEU A O 1
ATOM 598 N N . ALA A 1 77 ? -5.326 7.133 10.115 1.00 98.75 77 ALA A N 1
ATOM 599 C CA . ALA A 1 77 ? -5.833 6.161 9.149 1.00 98.75 77 ALA A CA 1
ATOM 600 C C . ALA A 1 77 ? -6.069 6.806 7.770 1.00 98.75 77 ALA A C 1
ATOM 602 O O . ALA A 1 77 ? -5.704 6.235 6.747 1.00 98.75 77 ALA A O 1
ATOM 603 N N . THR A 1 78 ? -6.608 8.030 7.724 1.00 98.69 78 THR A N 1
ATOM 604 C CA . THR A 1 78 ? -6.818 8.786 6.474 1.00 98.69 78 THR A CA 1
ATOM 605 C C . THR A 1 78 ? -5.501 9.044 5.754 1.00 98.69 78 THR A C 1
ATOM 607 O O . THR A 1 78 ? -5.441 8.891 4.528 1.00 98.69 78 THR A O 1
ATOM 610 N N . TYR A 1 79 ? -4.480 9.432 6.523 1.00 98.56 79 TYR A N 1
ATOM 611 C CA . TYR A 1 79 ? -3.119 9.651 6.050 1.00 98.56 79 TYR A CA 1
ATOM 612 C C . TYR A 1 79 ? -2.512 8.356 5.496 1.00 98.56 79 TYR A C 1
ATOM 614 O O . TYR A 1 79 ? -2.118 8.321 4.335 1.00 98.56 79 TYR A O 1
ATOM 622 N N . GLU A 1 80 ? -2.533 7.263 6.262 1.00 98.62 80 GLU A N 1
ATOM 623 C CA . GLU A 1 80 ? -1.931 5.996 5.831 1.00 98.62 80 GLU A CA 1
ATOM 624 C C . GLU A 1 80 ? -2.664 5.367 4.633 1.00 98.62 80 GLU A C 1
ATOM 626 O O . GLU A 1 80 ? -2.005 4.820 3.754 1.00 98.62 80 GLU A O 1
ATOM 631 N N . VAL A 1 81 ? -3.994 5.503 4.503 1.00 98.81 81 VAL A N 1
ATOM 632 C CA . VAL A 1 81 ? -4.708 5.080 3.275 1.00 98.81 81 VAL A CA 1
ATOM 633 C C . VAL A 1 81 ? -4.215 5.857 2.051 1.00 98.81 81 VAL A C 1
ATOM 635 O O . VAL A 1 81 ? -4.054 5.273 0.977 1.00 98.81 81 VAL A O 1
ATOM 638 N N . GLN A 1 82 ? -3.974 7.167 2.191 1.00 98.75 82 GLN A N 1
ATOM 639 C CA . GLN A 1 82 ? -3.480 7.989 1.083 1.00 98.75 82 GLN A CA 1
ATOM 640 C C . GLN A 1 82 ? -2.061 7.583 0.684 1.00 98.75 82 GLN A C 1
ATOM 642 O O . GLN A 1 82 ? -1.796 7.332 -0.489 1.00 98.75 82 GLN A O 1
ATOM 647 N N . GLU A 1 83 ? -1.171 7.471 1.663 1.00 98.69 83 GLU A N 1
ATOM 648 C CA . GLU A 1 83 ? 0.222 7.093 1.439 1.00 98.69 83 GLU A CA 1
ATOM 649 C C . GLU A 1 83 ? 0.348 5.681 0.858 1.00 98.69 83 GLU A C 1
ATOM 651 O O . GLU A 1 83 ? 1.190 5.435 -0.003 1.00 98.69 83 GLU A O 1
ATOM 656 N N . LEU A 1 84 ? -0.502 4.746 1.293 1.00 98.62 84 LEU A N 1
ATOM 657 C CA . LEU A 1 84 ? -0.529 3.391 0.754 1.00 98.62 84 LEU A CA 1
ATOM 658 C C . LEU A 1 84 ? -0.970 3.387 -0.713 1.00 98.62 84 LEU A C 1
ATOM 660 O O . LEU A 1 84 ? -0.353 2.712 -1.535 1.00 98.62 84 LEU A O 1
ATOM 664 N N . LYS A 1 85 ? -1.983 4.190 -1.067 1.00 98.69 85 LYS A N 1
ATOM 665 C CA . LYS A 1 85 ? -2.397 4.379 -2.463 1.00 98.69 85 LYS A CA 1
ATOM 666 C C . LYS A 1 85 ? -1.252 4.936 -3.314 1.00 98.69 85 LYS A C 1
ATOM 668 O O . LYS A 1 85 ? -0.992 4.424 -4.399 1.00 98.69 85 LYS A O 1
ATOM 673 N N . GLU A 1 86 ? -0.584 5.983 -2.842 1.00 98.62 86 GLU A N 1
ATOM 674 C CA . GLU A 1 86 ? 0.522 6.616 -3.569 1.00 98.62 86 GLU A CA 1
ATOM 675 C C . GLU A 1 86 ? 1.716 5.674 -3.733 1.00 98.62 86 GLU A C 1
ATOM 677 O O . GLU A 1 86 ? 2.302 5.608 -4.813 1.00 98.62 86 GLU A O 1
ATOM 682 N N . ALA A 1 87 ? 2.038 4.896 -2.698 1.00 98.44 87 ALA A N 1
ATOM 683 C CA . ALA A 1 87 ? 3.080 3.882 -2.764 1.00 98.44 87 ALA A CA 1
ATOM 684 C C . ALA A 1 87 ? 2.736 2.773 -3.775 1.00 98.44 87 ALA A C 1
ATOM 686 O O . ALA A 1 87 ? 3.599 2.388 -4.561 1.00 98.44 87 ALA A O 1
ATOM 687 N N . LEU A 1 88 ? 1.482 2.307 -3.830 1.00 98.56 88 LEU A N 1
ATOM 688 C CA . LEU A 1 88 ? 1.029 1.341 -4.842 1.00 98.56 88 LEU A CA 1
ATOM 689 C C . LEU A 1 88 ? 1.142 1.911 -6.266 1.00 98.56 88 LEU A C 1
ATOM 691 O O . LEU A 1 88 ? 1.658 1.246 -7.166 1.00 98.56 88 LEU A O 1
ATOM 695 N N . ASP A 1 89 ? 0.714 3.160 -6.471 1.00 98.06 89 ASP A N 1
ATOM 696 C CA . ASP A 1 89 ? 0.846 3.844 -7.763 1.00 98.06 89 ASP A CA 1
ATOM 697 C C . ASP A 1 89 ? 2.330 4.009 -8.162 1.00 98.06 89 ASP A C 1
ATOM 699 O O . ASP A 1 89 ? 2.685 3.861 -9.336 1.00 98.06 89 ASP A O 1
ATOM 703 N N . ALA A 1 90 ? 3.217 4.273 -7.196 1.00 97.25 90 ALA A N 1
ATOM 704 C CA . ALA A 1 90 ? 4.656 4.366 -7.424 1.00 97.25 90 ALA A CA 1
ATOM 705 C C . ALA A 1 90 ? 5.261 3.021 -7.852 1.00 97.25 90 ALA A C 1
ATOM 707 O O . ALA A 1 90 ? 6.030 2.991 -8.816 1.00 97.25 90 ALA A O 1
ATOM 708 N N . VAL A 1 91 ? 4.864 1.911 -7.221 1.00 97.75 91 VAL A N 1
ATOM 709 C CA . VAL A 1 91 ? 5.316 0.573 -7.627 1.00 97.75 91 VAL A CA 1
ATOM 710 C C . VAL A 1 91 ? 4.927 0.291 -9.073 1.00 97.75 91 VAL A C 1
ATOM 712 O O . VAL A 1 91 ? 5.790 -0.083 -9.870 1.00 97.75 91 VAL A O 1
ATOM 715 N N . ALA A 1 92 ? 3.657 0.515 -9.423 1.00 96.81 92 ALA A N 1
ATOM 716 C CA . ALA A 1 92 ? 3.153 0.322 -10.780 1.00 96.81 92 ALA A CA 1
ATOM 717 C C . ALA A 1 92 ? 3.900 1.186 -11.805 1.00 96.81 92 ALA A C 1
ATOM 719 O O . ALA A 1 92 ? 4.178 0.739 -12.917 1.00 96.81 92 ALA A O 1
ATOM 720 N N . LYS A 1 93 ? 4.270 2.413 -11.427 1.00 95.50 93 LYS A N 1
ATOM 721 C CA . LYS A 1 93 ? 5.023 3.334 -12.280 1.00 95.50 93 LYS A CA 1
ATOM 722 C C . LYS A 1 93 ? 6.471 2.892 -12.500 1.00 95.50 93 LYS A C 1
ATOM 724 O O . LYS A 1 93 ? 6.952 2.951 -13.630 1.00 95.50 93 LYS A O 1
ATOM 729 N N . TYR A 1 94 ? 7.189 2.522 -11.440 1.00 95.00 94 TYR A N 1
ATOM 730 C CA . TYR A 1 94 ? 8.636 2.292 -11.519 1.00 95.00 94 TYR A CA 1
ATOM 731 C C . TYR A 1 94 ? 9.009 0.856 -11.900 1.00 95.00 94 TYR A C 1
ATOM 733 O O . TYR A 1 94 ? 10.063 0.666 -12.509 1.00 95.00 94 TYR A O 1
ATOM 741 N N . ASN A 1 95 ? 8.126 -0.114 -11.644 1.00 95.44 95 ASN A N 1
ATOM 742 C CA . ASN A 1 95 ? 8.348 -1.544 -11.894 1.00 95.44 95 ASN A CA 1
ATOM 743 C C . ASN A 1 95 ? 7.317 -2.131 -12.872 1.00 95.44 95 ASN A C 1
ATOM 745 O O . ASN A 1 95 ? 6.940 -3.292 -12.759 1.00 95.44 95 ASN A O 1
ATOM 749 N N . ALA A 1 96 ? 6.822 -1.322 -13.814 1.00 95.56 96 ALA A N 1
ATOM 750 C CA . ALA A 1 96 ? 5.692 -1.660 -14.685 1.00 95.56 96 ALA A CA 1
ATOM 751 C C . ALA A 1 96 ? 5.793 -3.037 -15.368 1.00 95.56 96 ALA A C 1
ATOM 753 O O . ALA A 1 96 ? 4.789 -3.743 -15.476 1.00 95.56 96 ALA A O 1
ATOM 754 N N . ASP A 1 97 ? 7.000 -3.401 -15.801 1.00 95.31 97 ASP A N 1
ATOM 755 C CA . ASP A 1 97 ? 7.298 -4.605 -16.582 1.00 95.31 97 ASP A CA 1
ATOM 756 C C . ASP A 1 97 ? 8.175 -5.596 -15.795 1.00 95.31 97 ASP A C 1
ATOM 758 O O . ASP A 1 97 ? 9.002 -6.292 -16.382 1.00 95.31 97 ASP A O 1
ATOM 762 N N . ASP A 1 98 ? 8.035 -5.629 -14.464 1.00 94.50 98 ASP A N 1
ATOM 763 C CA . ASP A 1 98 ? 8.795 -6.540 -13.603 1.00 94.50 98 ASP A CA 1
ATOM 764 C C . ASP A 1 98 ? 8.702 -8.001 -14.078 1.00 94.50 98 ASP A C 1
ATOM 766 O O . ASP A 1 98 ? 7.631 -8.498 -14.446 1.00 94.50 98 ASP A O 1
ATOM 770 N N . ALA A 1 99 ? 9.844 -8.690 -14.073 1.00 93.19 99 ALA A N 1
ATOM 771 C CA . ALA A 1 99 ? 9.966 -10.035 -14.621 1.00 93.19 99 ALA A CA 1
ATOM 772 C C . ALA A 1 99 ? 9.138 -11.076 -13.850 1.00 93.19 99 ALA A C 1
ATOM 774 O O . ALA A 1 99 ? 8.705 -12.057 -14.451 1.00 93.19 99 ALA A O 1
ATOM 775 N N . ASN A 1 100 ? 8.875 -10.853 -12.557 1.00 89.19 100 ASN A N 1
ATOM 776 C CA . ASN A 1 100 ? 8.144 -11.802 -11.714 1.00 89.19 100 ASN A CA 1
ATOM 777 C C . ASN A 1 100 ? 6.656 -11.917 -12.077 1.00 89.19 100 ASN A C 1
ATOM 779 O O . ASN A 1 100 ? 5.997 -12.857 -11.647 1.00 89.19 100 ASN A O 1
ATOM 783 N N . LEU A 1 101 ? 6.112 -10.975 -12.856 1.00 94.44 101 LEU A N 1
ATOM 784 C CA . LEU A 1 101 ? 4.714 -11.002 -13.297 1.00 94.44 101 LEU A CA 1
ATOM 785 C C . LEU A 1 101 ? 4.538 -11.373 -14.772 1.00 94.44 101 LEU A C 1
ATOM 787 O O . LEU A 1 101 ? 3.401 -11.487 -15.228 1.00 94.44 101 LEU A O 1
ATOM 791 N N . GLN A 1 102 ? 5.620 -11.602 -15.521 1.00 93.50 102 GLN A N 1
ATOM 792 C CA . GLN A 1 102 ? 5.521 -11.944 -16.941 1.00 93.50 102 GLN A CA 1
ATOM 793 C C . GLN A 1 102 ? 4.733 -13.253 -17.158 1.00 93.50 102 GLN A C 1
ATOM 795 O O . GLN A 1 102 ? 4.911 -14.212 -16.406 1.00 93.50 102 GLN A O 1
ATOM 800 N N . PRO A 1 103 ? 3.871 -13.332 -18.193 1.00 94.88 103 PRO A N 1
ATOM 801 C CA . PRO A 1 103 ? 3.700 -12.372 -19.292 1.00 94.88 103 PRO A CA 1
ATOM 802 C C . PRO A 1 103 ? 2.755 -11.195 -18.982 1.00 94.88 103 PRO A C 1
ATOM 804 O O . PRO A 1 103 ? 2.484 -10.378 -19.863 1.00 94.88 103 PRO A O 1
ATOM 807 N N . LEU A 1 104 ? 2.210 -11.111 -17.766 1.00 97.19 104 LEU A N 1
ATOM 808 C CA . LEU A 1 104 ? 1.415 -9.969 -17.325 1.00 97.19 104 LEU A CA 1
ATOM 809 C C . LEU A 1 104 ? 2.326 -8.785 -16.982 1.00 97.19 104 LEU A C 1
ATOM 811 O O . LEU A 1 104 ? 3.528 -8.920 -16.753 1.00 97.19 104 LEU A O 1
ATOM 815 N N . ARG A 1 105 ? 1.730 -7.595 -16.929 1.00 97.44 105 ARG A N 1
ATOM 816 C CA . ARG A 1 105 ? 2.421 -6.374 -16.516 1.00 97.44 105 ARG A CA 1
ATOM 817 C C . ARG A 1 105 ? 2.011 -6.011 -15.103 1.00 97.44 105 ARG A C 1
ATOM 819 O O . ARG A 1 105 ? 0.818 -5.944 -14.799 1.00 97.44 105 ARG A O 1
ATOM 826 N N . LEU A 1 106 ? 2.986 -5.689 -14.260 1.00 97.50 106 LEU A N 1
ATOM 827 C CA . LEU A 1 106 ? 2.731 -5.189 -12.912 1.00 97.50 106 LEU A CA 1
ATOM 828 C C . LEU A 1 106 ? 1.848 -3.939 -12.953 1.00 97.50 106 LEU A C 1
ATOM 830 O O . LEU A 1 106 ? 0.907 -3.826 -12.166 1.00 97.50 106 LEU A O 1
ATOM 834 N N . ALA A 1 107 ? 2.105 -3.043 -13.911 1.00 97.69 107 ALA A N 1
ATOM 835 C CA . ALA A 1 107 ? 1.330 -1.817 -14.096 1.00 97.69 107 ALA A CA 1
ATOM 836 C C . ALA A 1 107 ? -0.168 -2.050 -14.364 1.00 97.69 107 ALA A C 1
ATOM 838 O O . ALA A 1 107 ? -0.965 -1.151 -14.099 1.00 97.69 107 ALA A O 1
ATOM 839 N N . ASP A 1 108 ? -0.553 -3.238 -14.839 1.00 97.94 108 ASP A N 1
ATOM 840 C CA . ASP A 1 108 ? -1.949 -3.599 -15.095 1.00 97.94 108 ASP A CA 1
ATOM 841 C C . ASP A 1 108 ? -2.546 -4.388 -13.921 1.00 97.94 108 ASP A C 1
ATOM 843 O O . ASP A 1 108 ? -3.642 -4.079 -13.447 1.00 97.94 108 ASP A O 1
ATOM 847 N N . VAL A 1 109 ? -1.805 -5.378 -13.410 1.00 97.88 109 VAL A N 1
ATOM 848 C CA . VAL A 1 109 ? -2.267 -6.278 -12.342 1.00 97.88 109 VAL A CA 1
ATOM 849 C C . VAL A 1 109 ? -2.433 -5.533 -11.021 1.00 97.88 109 VAL A C 1
ATOM 851 O O . VAL A 1 109 ? -3.491 -5.612 -10.394 1.00 97.88 109 VAL A O 1
ATOM 854 N N . MET A 1 110 ? -1.419 -4.771 -10.601 1.00 97.81 110 MET A N 1
ATOM 855 C CA . MET A 1 110 ? -1.430 -4.136 -9.284 1.00 97.81 110 MET A CA 1
ATOM 856 C C . MET A 1 110 ? -2.621 -3.186 -9.108 1.00 97.81 110 MET A C 1
ATOM 858 O O . MET A 1 110 ? -3.352 -3.340 -8.123 1.00 97.81 110 MET A O 1
ATOM 862 N N . PRO A 1 111 ? -2.915 -2.257 -10.038 1.00 98.00 111 PRO A N 1
ATOM 863 C CA . PRO A 1 111 ? -4.064 -1.380 -9.867 1.00 98.00 111 PRO A CA 1
ATOM 864 C C . PRO A 1 111 ? -5.405 -2.107 -10.003 1.00 98.00 111 PRO A C 1
ATOM 866 O O . PRO A 1 111 ? -6.358 -1.726 -9.324 1.00 98.00 111 PRO A O 1
ATOM 869 N N . ALA A 1 112 ? -5.493 -3.146 -10.842 1.00 98.31 112 ALA A N 1
ATOM 870 C CA . ALA A 1 112 ? -6.708 -3.949 -10.978 1.00 98.31 112 ALA A CA 1
ATOM 871 C C . ALA A 1 112 ? -7.080 -4.660 -9.667 1.00 98.31 112 ALA A C 1
ATOM 873 O O . ALA A 1 112 ? -8.257 -4.729 -9.322 1.00 98.31 112 ALA A O 1
ATOM 874 N N . MET A 1 113 ? -6.085 -5.134 -8.914 1.00 98.44 113 MET A N 1
ATOM 875 C CA . MET A 1 113 ? -6.312 -5.836 -7.649 1.00 98.44 113 MET A CA 1
ATOM 876 C C . MET A 1 113 ? -6.497 -4.894 -6.456 1.00 98.44 113 MET A C 1
ATOM 878 O O . MET A 1 113 ? -7.246 -5.213 -5.538 1.00 98.44 113 MET A O 1
ATOM 882 N N . THR A 1 114 ? -5.838 -3.732 -6.447 1.00 98.56 114 THR A N 1
ATOM 883 C CA . THR A 1 114 ? -5.731 -2.905 -5.229 1.00 98.56 114 THR A CA 1
ATOM 884 C C . THR A 1 114 ? -6.615 -1.659 -5.210 1.00 98.56 114 THR A C 1
ATOM 886 O O . THR A 1 114 ? -6.985 -1.207 -4.127 1.00 98.56 114 THR A O 1
ATOM 889 N N . ARG A 1 115 ? -7.028 -1.107 -6.364 1.00 98.56 115 ARG A N 1
ATOM 890 C CA . ARG A 1 115 ? -7.825 0.140 -6.393 1.00 98.56 115 ARG A CA 1
ATOM 891 C C . ARG A 1 115 ? -9.174 0.009 -5.689 1.00 98.56 115 ARG A C 1
ATOM 893 O O . ARG A 1 115 ? -9.567 0.932 -4.981 1.00 98.56 115 ARG A O 1
ATOM 900 N N . GLY A 1 116 ? -9.866 -1.116 -5.879 1.00 98.69 116 GLY A N 1
ATOM 901 C CA . GLY A 1 116 ? -11.139 -1.400 -5.208 1.00 98.69 116 GLY A CA 1
ATOM 902 C C . GLY A 1 116 ? -10.987 -1.439 -3.683 1.00 98.69 116 GLY A C 1
ATOM 903 O O . GLY A 1 116 ? -11.574 -0.595 -3.008 1.00 98.69 116 GLY A O 1
ATOM 904 N N . PRO A 1 117 ? -10.133 -2.324 -3.134 1.00 98.75 117 PRO A N 1
ATOM 905 C CA . PRO A 1 117 ? -9.883 -2.390 -1.693 1.00 98.75 117 PRO A CA 1
ATOM 906 C C . PRO A 1 117 ? -9.401 -1.074 -1.063 1.00 98.75 117 PRO A C 1
ATOM 908 O O . PRO A 1 117 ? -9.832 -0.723 0.034 1.00 98.75 117 PRO A O 1
ATOM 911 N N . ILE A 1 118 ? -8.558 -0.297 -1.756 1.00 98.81 118 ILE A N 1
ATOM 912 C CA . ILE A 1 118 ? -8.144 1.038 -1.290 1.00 98.81 118 ILE A CA 1
ATOM 913 C C . ILE A 1 118 ? -9.334 2.007 -1.227 1.00 98.81 118 ILE A C 1
ATOM 915 O O . ILE A 1 118 ? -9.445 2.783 -0.275 1.00 98.81 118 ILE A O 1
ATOM 919 N N . ALA A 1 119 ? -10.237 1.972 -2.211 1.00 98.81 119 ALA A N 1
ATOM 920 C CA . ALA A 1 119 ? -11.444 2.796 -2.199 1.00 98.81 119 ALA A CA 1
ATOM 921 C C . ALA A 1 119 ? -12.400 2.399 -1.060 1.00 98.81 119 ALA A C 1
ATOM 923 O O . ALA A 1 119 ? -12.958 3.276 -0.396 1.00 98.81 119 ALA A O 1
ATOM 924 N N . ASP A 1 120 ? -12.540 1.101 -0.786 1.00 98.81 120 AS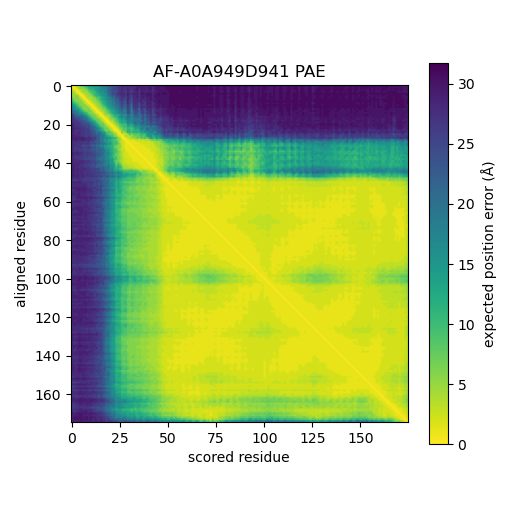P A N 1
ATOM 925 C CA . ASP A 1 120 ? -13.333 0.598 0.339 1.00 98.81 120 ASP A CA 1
ATOM 926 C C . ASP A 1 120 ? -12.739 1.025 1.689 1.00 98.81 120 ASP A C 1
ATOM 928 O O . ASP A 1 120 ? -13.474 1.486 2.566 1.00 98.81 120 ASP A O 1
ATOM 932 N N . LEU A 1 121 ? -11.411 0.962 1.836 1.00 98.75 121 LEU A N 1
ATOM 933 C CA . LEU A 1 121 ? -10.696 1.470 3.011 1.00 98.75 121 LEU A CA 1
ATOM 934 C C . LEU A 1 121 ? -10.919 2.969 3.206 1.00 98.75 121 LEU A C 1
ATOM 936 O O . LEU A 1 121 ? -11.267 3.390 4.308 1.00 98.75 121 LEU A O 1
ATOM 940 N N . ARG A 1 122 ? -10.775 3.773 2.143 1.00 98.75 122 ARG A N 1
ATOM 941 C CA . ARG A 1 122 ? -11.056 5.217 2.186 1.00 98.75 122 ARG A CA 1
ATOM 942 C C . ARG A 1 122 ? -12.475 5.472 2.682 1.00 98.75 122 ARG A C 1
ATOM 944 O O . ARG A 1 122 ? -12.652 6.210 3.643 1.00 98.75 122 ARG A O 1
ATOM 951 N N . LYS A 1 123 ? -13.472 4.810 2.092 1.00 98.81 123 LYS A N 1
ATOM 952 C CA . LYS A 1 123 ? -14.878 4.949 2.495 1.00 98.81 123 LYS A CA 1
ATOM 953 C C . LYS A 1 123 ? -15.094 4.581 3.965 1.00 98.81 123 LYS A C 1
ATOM 955 O O . LYS A 1 123 ? -15.806 5.291 4.673 1.00 98.81 123 LYS A O 1
ATOM 960 N N . ALA A 1 124 ? -14.497 3.484 4.426 1.00 98.75 124 ALA A N 1
ATOM 961 C CA . ALA A 1 124 ? -14.621 3.041 5.808 1.00 98.75 124 ALA A CA 1
ATOM 962 C C . ALA A 1 124 ? -14.013 4.050 6.795 1.00 98.75 124 ALA A C 1
ATOM 964 O O . ALA A 1 124 ? -14.677 4.425 7.765 1.00 98.75 124 ALA A O 1
ATOM 965 N N . VAL A 1 125 ? -12.806 4.541 6.501 1.00 98.69 125 VAL A N 1
ATOM 966 C CA . VAL A 1 125 ? -12.105 5.556 7.299 1.00 98.69 125 VAL A CA 1
ATOM 967 C C . VAL A 1 125 ? -12.864 6.885 7.312 1.00 98.69 125 VAL A C 1
ATOM 969 O O . VAL A 1 125 ? -13.073 7.447 8.385 1.00 98.69 125 VAL A O 1
ATOM 972 N N . ASP A 1 126 ? -13.353 7.353 6.161 1.00 98.50 126 ASP A N 1
ATOM 973 C CA . ASP A 1 126 ? -14.123 8.600 6.052 1.00 98.50 126 ASP A CA 1
ATOM 974 C C . ASP A 1 126 ? -15.435 8.519 6.850 1.00 98.50 126 ASP A C 1
ATOM 976 O O . ASP A 1 126 ? -15.857 9.484 7.489 1.00 98.50 126 ASP A O 1
ATOM 980 N N . SER A 1 127 ? -16.062 7.338 6.862 1.00 98.50 127 SER A N 1
ATOM 981 C CA . SER A 1 127 ? -17.260 7.061 7.661 1.00 98.50 127 SER A CA 1
ATOM 982 C C . SER A 1 127 ? -16.981 6.794 9.144 1.00 98.50 127 SER A C 1
ATOM 984 O O . SER A 1 127 ? -17.932 6.631 9.908 1.00 98.50 127 SER A O 1
ATOM 986 N N . LYS A 1 128 ? -15.704 6.740 9.556 1.00 98.44 128 LYS A N 1
ATOM 987 C CA . LYS A 1 128 ? -15.259 6.432 10.927 1.00 98.44 128 LYS A CA 1
ATOM 988 C C . LYS A 1 128 ? -15.887 5.155 11.488 1.00 98.44 128 LYS A C 1
ATOM 990 O O . LYS A 1 128 ? -16.261 5.080 12.656 1.00 98.44 128 LYS A O 1
ATOM 995 N N . ASN A 1 129 ? -16.062 4.158 10.628 1.00 98.50 129 ASN A N 1
ATOM 996 C CA . ASN A 1 129 ? -16.733 2.916 10.977 1.00 98.50 129 ASN A CA 1
ATOM 997 C C . ASN A 1 129 ? -15.693 1.813 11.165 1.00 98.50 129 ASN A C 1
ATOM 999 O O . ASN A 1 129 ? -15.190 1.263 10.185 1.00 98.50 129 ASN A O 1
ATOM 1003 N N . LYS A 1 130 ? -15.402 1.473 12.426 1.00 98.50 130 LYS A N 1
ATOM 1004 C CA . LYS A 1 130 ? -14.400 0.461 12.785 1.00 98.50 130 LYS A CA 1
ATOM 1005 C C . LYS A 1 130 ? -14.681 -0.907 12.154 1.00 98.50 130 LYS A C 1
ATOM 1007 O O . LYS A 1 130 ? -13.808 -1.461 11.500 1.00 98.50 130 LYS A O 1
ATOM 1012 N N . ALA A 1 131 ? -15.912 -1.407 12.236 1.00 98.69 131 ALA A N 1
ATOM 1013 C CA . ALA A 1 131 ? -16.260 -2.703 11.650 1.00 98.69 131 ALA A CA 1
ATOM 1014 C C . ALA A 1 131 ? -16.118 -2.715 10.114 1.00 98.69 131 ALA A C 1
ATOM 1016 O O . ALA A 1 131 ? -15.651 -3.693 9.528 1.00 98.69 131 ALA A O 1
ATOM 1017 N N . ALA A 1 132 ? -16.500 -1.621 9.446 1.00 98.75 132 ALA A N 1
ATOM 1018 C CA . ALA A 1 132 ? -16.288 -1.481 8.007 1.00 98.75 132 ALA A CA 1
ATOM 1019 C C . ALA A 1 132 ? -14.795 -1.379 7.660 1.00 98.75 132 ALA A C 1
ATOM 1021 O O . ALA A 1 132 ? -14.375 -1.938 6.649 1.00 98.75 132 ALA A O 1
ATOM 1022 N N . PHE A 1 133 ? -14.005 -0.700 8.498 1.00 98.88 133 PHE A N 1
ATOM 1023 C CA . PHE A 1 133 ? -12.560 -0.570 8.337 1.00 98.88 133 PHE A CA 1
ATOM 1024 C C . PHE A 1 133 ? -11.876 -1.930 8.435 1.00 98.88 133 PHE A C 1
ATOM 1026 O O . PHE A 1 133 ? -11.146 -2.289 7.520 1.00 98.88 133 PHE A O 1
ATOM 1033 N N . GLU A 1 134 ? -12.164 -2.708 9.478 1.00 98.88 134 GLU A N 1
ATOM 1034 C CA . GLU A 1 134 ? -11.588 -4.041 9.671 1.00 98.88 134 GLU A CA 1
ATOM 1035 C C . GLU A 1 134 ? -11.857 -4.953 8.465 1.00 98.88 134 GLU A C 1
ATOM 1037 O O . GLU A 1 134 ? -10.950 -5.604 7.948 1.00 98.88 134 GLU A O 1
ATOM 1042 N N . LYS A 1 135 ? -13.094 -4.940 7.949 1.00 98.81 135 LYS A N 1
ATOM 1043 C CA . LYS A 1 135 ? -13.458 -5.696 6.745 1.00 98.81 135 LYS A CA 1
ATOM 1044 C C . LYS A 1 135 ? -12.709 -5.209 5.499 1.00 98.81 135 LYS A C 1
ATOM 1046 O O . LYS A 1 135 ? -12.266 -6.024 4.693 1.00 98.81 135 LYS A O 1
ATOM 1051 N N . ALA A 1 136 ? -12.606 -3.895 5.304 1.00 98.88 136 ALA A N 1
ATOM 1052 C CA . ALA A 1 136 ? -11.913 -3.322 4.152 1.00 98.88 136 ALA A CA 1
ATOM 1053 C C . ALA A 1 136 ? -10.395 -3.577 4.210 1.00 98.88 136 ALA A C 1
ATOM 1055 O O . ALA A 1 136 ? -9.773 -3.853 3.186 1.00 98.88 136 ALA A O 1
ATOM 1056 N N . PHE A 1 137 ? -9.817 -3.552 5.411 1.00 98.88 137 PHE A N 1
ATOM 1057 C CA . PHE A 1 137 ? -8.424 -3.895 5.671 1.00 98.88 137 PHE A CA 1
ATOM 1058 C C . PHE A 1 137 ? -8.113 -5.345 5.287 1.00 98.88 137 PHE A C 1
ATOM 1060 O O . PHE A 1 137 ? -7.150 -5.607 4.563 1.00 98.88 137 PHE A O 1
ATOM 1067 N N . ASP A 1 138 ? -8.966 -6.287 5.698 1.00 98.88 138 ASP A N 1
ATOM 1068 C CA . ASP A 1 138 ? -8.842 -7.687 5.282 1.00 98.88 138 ASP A CA 1
ATOM 1069 C C . ASP A 1 138 ? -8.971 -7.835 3.767 1.00 98.88 138 ASP A C 1
ATOM 1071 O O . ASP A 1 138 ? -8.216 -8.583 3.149 1.00 98.88 138 ASP A O 1
ATOM 1075 N N . GLY A 1 139 ? -9.886 -7.081 3.152 1.00 98.81 139 GLY A N 1
ATOM 1076 C CA . GLY A 1 139 ? -10.039 -7.042 1.700 1.00 98.81 139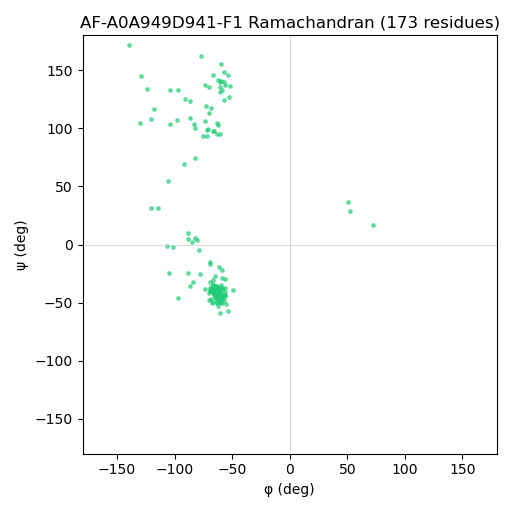 GLY A CA 1
ATOM 1077 C C . GLY A 1 139 ? -8.744 -6.649 0.983 1.00 98.81 139 GLY A C 1
ATOM 1078 O O . GLY A 1 139 ? -8.363 -7.295 0.005 1.00 98.81 139 GLY A O 1
ATOM 1079 N N . LEU A 1 140 ? -8.026 -5.640 1.488 1.00 98.88 140 LEU A N 1
ATOM 1080 C CA . LEU A 1 140 ? -6.725 -5.266 0.935 1.00 98.88 140 LEU A CA 1
ATOM 1081 C C . LEU A 1 140 ? -5.653 -6.327 1.217 1.00 98.88 140 LEU A C 1
ATOM 10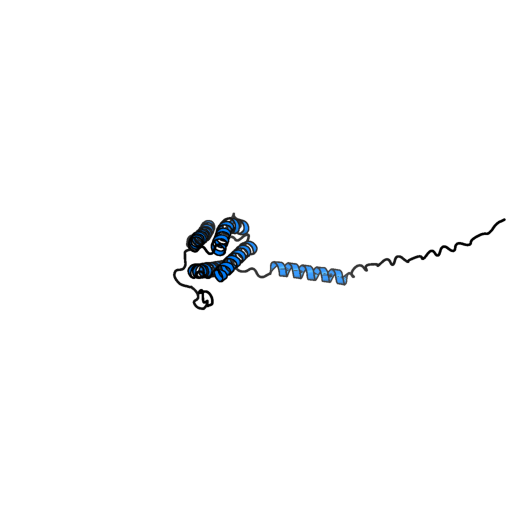83 O O . LEU A 1 140 ? -4.883 -6.649 0.318 1.00 98.88 140 LEU A O 1
ATOM 1087 N N . SER A 1 141 ? -5.635 -6.925 2.411 1.00 98.81 141 SER A N 1
ATOM 1088 C CA . SER A 1 141 ? -4.711 -8.022 2.754 1.00 98.81 141 SER A CA 1
ATOM 1089 C C . SER A 1 141 ? -4.861 -9.220 1.808 1.00 98.81 141 SER A C 1
ATOM 1091 O O . SER A 1 141 ? -3.870 -9.773 1.318 1.00 98.81 141 SER A O 1
ATOM 1093 N N . VAL A 1 142 ? -6.107 -9.587 1.492 1.00 98.81 142 VAL A N 1
ATOM 1094 C CA . VAL A 1 142 ? -6.439 -10.629 0.512 1.00 98.81 142 VAL A CA 1
ATOM 1095 C C . VAL A 1 142 ? -5.970 -10.232 -0.885 1.00 98.81 142 VAL A C 1
ATOM 1097 O O . VAL A 1 142 ? -5.379 -11.058 -1.576 1.00 98.81 142 VAL A O 1
ATOM 1100 N N . ALA A 1 143 ? -6.171 -8.980 -1.301 1.00 98.69 143 ALA A N 1
ATOM 1101 C CA . ALA A 1 143 ? -5.695 -8.503 -2.598 1.00 98.69 143 ALA A CA 1
ATOM 1102 C C . ALA A 1 143 ? -4.160 -8.529 -2.708 1.00 98.69 143 ALA A C 1
ATOM 1104 O O . ALA A 1 143 ? -3.636 -8.972 -3.730 1.00 98.69 143 ALA A O 1
ATOM 1105 N N . CYS A 1 144 ? -3.439 -8.122 -1.657 1.00 98.62 144 CYS A N 1
ATOM 1106 C CA . CYS A 1 144 ? -1.979 -8.212 -1.600 1.00 98.62 144 CYS A CA 1
ATOM 1107 C C . CYS A 1 144 ? -1.510 -9.669 -1.721 1.00 98.62 144 CYS A C 1
ATOM 1109 O O . CYS A 1 144 ? -0.690 -9.980 -2.581 1.00 98.62 144 CYS A O 1
ATOM 1111 N N . THR A 1 145 ? -2.092 -10.574 -0.928 1.00 98.81 145 THR A N 1
ATOM 1112 C CA . THR A 1 145 ? -1.786 -12.014 -0.986 1.00 98.81 145 THR A CA 1
ATOM 1113 C C . THR A 1 145 ? -2.093 -12.601 -2.366 1.00 98.81 145 THR A C 1
ATOM 1115 O O . THR A 1 145 ? -1.287 -13.339 -2.924 1.00 98.81 145 THR A O 1
ATOM 1118 N N . GLY A 1 146 ? -3.228 -12.233 -2.965 1.00 98.50 146 GLY A N 1
ATOM 1119 C CA . GLY A 1 146 ? -3.600 -12.671 -4.308 1.00 98.50 146 GLY A CA 1
ATOM 1120 C C . GLY A 1 146 ? -2.628 -12.179 -5.381 1.00 98.50 146 GLY A C 1
ATOM 1121 O O . GLY A 1 146 ? -2.273 -12.940 -6.275 1.00 98.50 146 GLY A O 1
ATOM 1122 N N . CYS A 1 147 ? -2.155 -10.933 -5.291 1.00 98.06 147 CYS A N 1
ATOM 1123 C CA . CYS A 1 147 ? -1.152 -10.414 -6.222 1.00 98.06 147 CYS A CA 1
ATOM 1124 C C . CYS A 1 147 ? 0.181 -11.160 -6.077 1.00 98.06 147 CYS A C 1
ATOM 1126 O O . CYS A 1 147 ? 0.828 -11.455 -7.081 1.00 98.06 147 CYS A O 1
ATOM 1128 N N . HIS A 1 148 ? 0.581 -11.495 -4.847 1.00 98.19 148 HIS A N 1
ATOM 1129 C CA . HIS A 1 148 ? 1.775 -12.304 -4.608 1.00 98.19 148 HIS A CA 1
ATOM 1130 C C . HIS A 1 148 ? 1.633 -13.716 -5.180 1.00 98.19 148 HIS A C 1
ATOM 1132 O O . HIS A 1 148 ? 2.564 -14.185 -5.827 1.00 98.19 148 HIS A O 1
ATOM 1138 N N . HIS A 1 149 ? 0.462 -14.345 -5.040 1.00 97.88 149 HIS A N 1
ATOM 1139 C CA . HIS A 1 149 ? 0.159 -15.630 -5.674 1.00 97.88 149 HIS A CA 1
ATOM 1140 C C . HIS A 1 149 ? 0.279 -15.566 -7.204 1.00 97.88 149 HIS A C 1
ATOM 1142 O O . HIS A 1 149 ? 0.949 -16.396 -7.813 1.00 97.88 149 HIS A O 1
ATOM 1148 N N . VAL A 1 150 ? -0.301 -14.537 -7.838 1.00 96.69 150 VAL A N 1
ATOM 1149 C CA . VAL A 1 150 ? -0.186 -14.326 -9.296 1.00 96.69 150 VAL A CA 1
ATOM 1150 C C . VAL A 1 150 ? 1.276 -14.162 -9.730 1.00 96.69 150 VAL A C 1
ATOM 1152 O O . VAL A 1 150 ? 1.648 -14.628 -10.802 1.00 96.69 150 VAL A O 1
ATOM 1155 N N . ALA A 1 151 ? 2.109 -13.545 -8.891 1.00 96.12 151 ALA A N 1
ATOM 1156 C CA . ALA A 1 151 ? 3.547 -13.394 -9.114 1.00 96.12 151 ALA A CA 1
ATOM 1157 C C . ALA A 1 151 ? 4.382 -14.634 -8.719 1.00 96.12 151 ALA A C 1
ATOM 1159 O O . ALA A 1 151 ? 5.609 -14.558 -8.712 1.00 96.12 151 ALA A O 1
ATOM 1160 N N . GLY A 1 152 ? 3.754 -15.754 -8.337 1.00 96.19 152 GLY A N 1
ATOM 1161 C CA . GLY A 1 152 ? 4.445 -16.981 -7.921 1.00 96.19 152 GLY A CA 1
ATOM 1162 C C . GLY A 1 152 ? 5.127 -16.910 -6.548 1.00 96.19 152 GLY A C 1
ATOM 1163 O O . GLY A 1 152 ? 5.973 -17.745 -6.236 1.00 96.19 152 GLY A O 1
ATOM 1164 N N . ASN A 1 153 ? 4.772 -15.9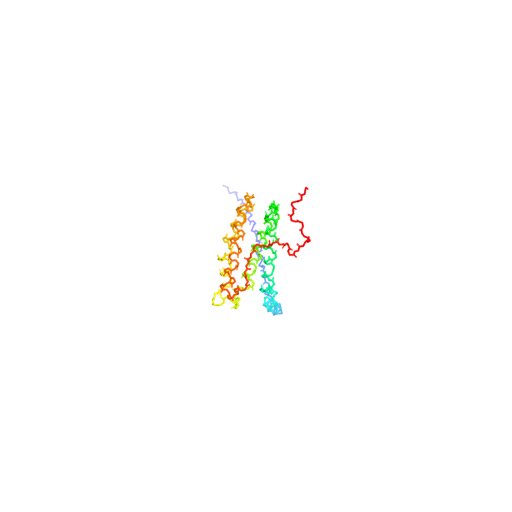27 -5.719 1.00 96.12 153 ASN A N 1
ATOM 1165 C CA . ASN A 1 153 ? 5.365 -15.667 -4.407 1.00 96.12 153 ASN A CA 1
ATOM 1166 C C . ASN A 1 153 ? 4.434 -16.100 -3.260 1.00 96.12 153 ASN A C 1
ATOM 1168 O O . ASN A 1 153 ? 4.117 -15.315 -2.365 1.00 96.12 153 ASN A O 1
ATOM 1172 N N . ASP A 1 154 ? 3.996 -17.360 -3.270 1.00 97.19 154 ASP A N 1
ATOM 1173 C CA . ASP A 1 154 ? 2.992 -17.901 -2.332 1.00 97.19 154 ASP A CA 1
ATOM 1174 C C . ASP A 1 154 ? 3.397 -17.856 -0.852 1.00 97.19 154 ASP A C 1
ATOM 1176 O O . ASP A 1 154 ? 2.547 -17.904 0.035 1.00 97.19 154 ASP A O 1
ATOM 1180 N N . MET A 1 155 ? 4.693 -17.734 -0.563 1.00 97.00 155 MET A N 1
ATOM 1181 C CA . MET A 1 155 ? 5.195 -17.552 0.800 1.00 97.00 155 MET A CA 1
ATOM 1182 C C . MET A 1 155 ? 4.841 -16.178 1.396 1.00 97.00 155 MET A C 1
ATOM 1184 O O . MET A 1 155 ? 4.935 -15.997 2.609 1.00 97.00 155 MET A O 1
ATOM 1188 N N . LEU A 1 156 ? 4.454 -15.201 0.568 1.00 97.56 156 LEU A N 1
ATOM 1189 C CA . LEU A 1 156 ? 4.146 -13.833 0.985 1.00 97.56 156 LEU A CA 1
ATOM 1190 C C . LEU A 1 156 ? 2.654 -13.669 1.307 1.00 97.56 156 LEU A C 1
ATOM 1192 O O . LEU A 1 156 ? 1.911 -12.978 0.604 1.00 97.56 156 LEU A O 1
ATOM 1196 N N . VAL A 1 157 ? 2.223 -14.287 2.404 1.00 98.38 157 VAL A N 1
ATOM 1197 C CA . VAL A 1 157 ? 0.846 -14.190 2.906 1.00 98.38 157 VAL A CA 1
ATOM 1198 C C . VAL A 1 157 ? 0.696 -12.971 3.817 1.00 98.38 157 VAL A C 1
ATOM 1200 O O . VAL A 1 157 ? 1.412 -12.832 4.809 1.00 98.38 157 VAL A O 1
ATOM 1203 N N . ILE A 1 158 ? -0.240 -12.078 3.487 1.00 98.44 158 ILE A N 1
ATOM 1204 C CA . ILE A 1 158 ? -0.501 -10.849 4.247 1.00 98.44 158 ILE A CA 1
ATOM 1205 C C . ILE A 1 158 ? -1.675 -11.056 5.205 1.00 98.44 158 ILE A C 1
ATOM 1207 O O . ILE A 1 158 ? -2.732 -11.549 4.818 1.00 98.44 158 ILE A O 1
ATOM 1211 N N . GLN A 1 159 ? -1.492 -10.628 6.453 1.00 96.56 159 GLN A N 1
ATOM 1212 C CA . GLN A 1 159 ? -2.474 -10.738 7.530 1.00 96.56 159 GLN A CA 1
ATOM 1213 C C . GLN A 1 159 ? -2.496 -9.474 8.400 1.00 96.56 159 GLN A C 1
ATOM 1215 O O . GLN A 1 159 ? -1.626 -8.603 8.279 1.00 96.56 159 GLN A O 1
ATOM 1220 N N . ARG A 1 160 ? -3.474 -9.387 9.310 1.00 98.00 160 ARG A N 1
ATOM 1221 C CA . ARG A 1 160 ? -3.504 -8.354 10.354 1.00 98.00 160 ARG A CA 1
ATOM 1222 C C . ARG A 1 160 ? -2.257 -8.478 11.243 1.00 98.00 160 ARG A C 1
ATOM 1224 O O . ARG A 1 160 ? -1.948 -9.586 11.684 1.00 98.00 160 ARG A O 1
ATOM 1231 N N . PRO A 1 161 ? -1.532 -7.384 11.523 1.00 97.25 161 PRO A N 1
ATOM 1232 C CA . PRO A 1 161 ? -0.429 -7.428 12.470 1.00 97.25 161 PRO A CA 1
ATOM 1233 C C . PRO A 1 161 ? -0.962 -7.518 13.906 1.00 97.25 161 PRO A C 1
ATOM 1235 O O . PRO A 1 161 ? -1.895 -6.813 14.286 1.00 97.25 161 PRO A O 1
ATOM 1238 N N . GLU A 1 162 ? -0.335 -8.364 14.719 1.00 95.94 162 GLU A N 1
ATOM 1239 C CA . GLU A 1 162 ? -0.687 -8.531 16.137 1.00 95.94 162 GLU A CA 1
ATOM 1240 C C . GLU A 1 162 ? 0.041 -7.515 17.025 1.00 95.94 162 GLU A C 1
ATOM 1242 O O . GLU A 1 162 ? -0.522 -6.990 17.984 1.00 95.94 162 GLU A O 1
ATOM 1247 N N . THR A 1 163 ? 1.286 -7.191 16.670 1.00 94.44 163 THR A N 1
ATOM 1248 C CA . THR A 1 163 ? 2.129 -6.224 17.380 1.00 94.44 163 THR A CA 1
ATOM 1249 C C . THR A 1 163 ? 2.722 -5.203 16.411 1.00 94.44 163 THR A C 1
ATOM 1251 O O . THR A 1 163 ? 3.058 -5.566 15.278 1.00 94.44 163 THR A O 1
ATOM 1254 N N . PRO A 1 164 ? 2.894 -3.933 16.820 1.00 89.94 164 PRO A N 1
ATOM 1255 C CA . PRO A 1 164 ? 3.574 -2.945 15.994 1.00 89.94 164 PRO A CA 1
ATOM 1256 C C . PRO A 1 164 ? 5.000 -3.381 15.656 1.00 89.94 164 PRO A C 1
ATOM 1258 O O . PRO A 1 164 ? 5.755 -3.783 16.536 1.00 89.94 164 PRO A O 1
ATOM 1261 N N . LEU A 1 165 ? 5.380 -3.260 14.380 1.00 89.44 165 LEU A N 1
ATOM 1262 C CA . LEU A 1 165 ? 6.770 -3.449 13.949 1.00 89.44 165 LEU A CA 1
ATOM 1263 C C . LEU A 1 165 ? 7.691 -2.367 14.536 1.00 89.44 165 LEU A C 1
ATOM 1265 O O . LEU A 1 165 ? 8.854 -2.620 14.829 1.00 89.44 165 LEU A O 1
ATOM 1269 N N . LEU A 1 166 ? 7.159 -1.149 14.658 1.00 90.94 166 LEU A N 1
ATOM 1270 C CA . LEU A 1 166 ? 7.839 0.035 15.169 1.00 90.94 166 LEU A CA 1
ATOM 1271 C C . LEU A 1 166 ? 7.027 0.588 16.340 1.00 90.94 166 LEU A C 1
ATOM 1273 O O . LEU A 1 166 ? 5.810 0.737 16.228 1.00 90.94 166 LEU A O 1
ATOM 1277 N N . ASP A 1 167 ? 7.697 0.926 17.435 1.00 93.00 167 ASP A N 1
ATOM 1278 C CA . ASP A 1 167 ? 7.094 1.428 18.676 1.00 93.00 167 ASP A CA 1
ATOM 1279 C C . ASP A 1 167 ? 7.218 2.955 18.842 1.00 93.00 167 ASP A C 1
ATOM 1281 O O . ASP A 1 167 ? 6.685 3.542 19.782 1.00 93.00 167 ASP A O 1
ATOM 1285 N N . ASN A 1 168 ? 7.881 3.626 17.900 1.00 94.00 168 ASN A N 1
ATOM 1286 C CA . ASN A 1 168 ? 8.178 5.057 17.944 1.00 94.00 168 ASN A CA 1
ATOM 1287 C C . ASN A 1 168 ? 7.084 5.955 17.331 1.00 94.00 168 ASN A C 1
ATOM 1289 O O . ASN A 1 168 ? 7.298 7.156 17.159 1.00 94.00 168 ASN A O 1
ATOM 1293 N N . LEU A 1 169 ? 5.912 5.397 17.006 1.00 92.94 169 LEU A N 1
ATOM 1294 C CA . LEU A 1 169 ? 4.741 6.136 16.532 1.00 92.94 169 LEU A CA 1
ATOM 1295 C C . LEU A 1 169 ? 3.583 5.967 17.518 1.00 92.94 169 LEU A C 1
ATOM 1297 O O . LEU A 1 169 ? 3.042 4.877 17.688 1.00 92.94 169 LEU A O 1
ATOM 1301 N N . ARG A 1 170 ? 3.141 7.068 18.133 1.00 94.44 170 ARG A N 1
ATOM 1302 C CA . ARG A 1 170 ? 1.939 7.060 18.974 1.00 94.44 170 ARG A CA 1
ATOM 1303 C C . ARG A 1 170 ? 0.689 6.976 18.096 1.00 94.44 170 ARG A C 1
ATOM 1305 O O . ARG A 1 170 ? 0.300 7.969 17.490 1.00 94.44 170 ARG A O 1
ATOM 1312 N N . VAL A 1 171 ? 0.049 5.808 18.078 1.00 94.62 171 VAL A N 1
ATOM 1313 C CA . VAL A 1 171 ? -1.160 5.558 17.270 1.00 94.62 171 VAL A CA 1
ATOM 1314 C C . VAL A 1 171 ? -2.432 6.143 17.877 1.00 94.62 171 VAL A C 1
ATOM 1316 O O . VAL A 1 171 ? -3.351 6.479 17.140 1.00 94.62 171 VAL A O 1
ATOM 1319 N N . ALA A 1 172 ? -2.482 6.32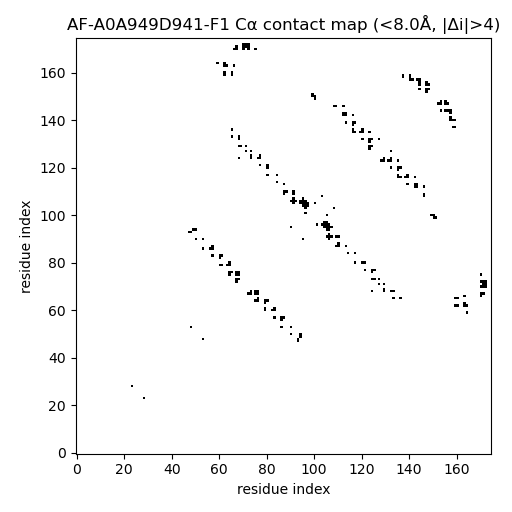6 19.199 1.00 94.62 172 ALA A N 1
ATOM 1320 C CA . ALA A 1 172 ? -3.618 6.966 19.853 1.00 94.62 172 ALA A CA 1
ATOM 1321 C C . ALA A 1 172 ? -3.786 8.424 19.371 1.00 94.62 172 ALA A C 1
ATOM 1323 O O . ALA A 1 172 ? -2.774 9.124 19.217 1.00 94.62 172 ALA A O 1
ATOM 1324 N N . PRO A 1 173 ? -5.029 8.908 19.175 1.00 91.75 173 PRO A N 1
ATOM 1325 C CA . PRO A 1 173 ? -5.279 10.306 18.847 1.00 91.75 173 PRO A CA 1
ATOM 1326 C C . PRO A 1 173 ? -4.625 11.250 19.872 1.00 91.75 173 PRO A C 1
ATOM 1328 O O . PRO A 1 173 ? -4.547 10.909 21.059 1.00 91.75 173 PRO A O 1
ATOM 1331 N N . PRO A 1 174 ? -4.140 12.434 19.455 1.00 87.50 174 PRO A N 1
ATOM 1332 C CA . PRO A 1 174 ? -3.732 13.456 20.412 1.00 87.50 174 PRO A CA 1
ATOM 1333 C C . PRO A 1 174 ? -4.913 13.803 21.333 1.00 87.50 174 PRO A C 1
ATOM 1335 O O . PRO A 1 174 ? -6.055 13.858 20.878 1.00 87.50 174 PRO A O 1
ATOM 1338 N N . ARG A 1 175 ? -4.617 13.985 22.626 1.00 74.62 175 ARG A N 1
ATOM 1339 C CA . ARG A 1 175 ? -5.578 14.490 23.614 1.00 74.62 175 ARG A CA 1
ATOM 1340 C C . ARG A 1 175 ? -5.838 15.974 23.405 1.00 74.62 175 ARG A C 1
ATOM 1342 O O . ARG A 1 175 ? -4.871 16.666 23.012 1.00 74.62 175 ARG A O 1
#